Protein AF-A0A1Y4T0K2-F1 (afdb_monomer_lite)

Organism: NCBI:txid1776392

Foldseek 3Di:
DAKQAPQLVVVCVVCLVVADVVQVVQVVPFDDDPRMGDRPDDQDDDDSSVVVVVVSVCSVCVVVPD

InterPro domains:
  IPR024265 Protein of unknown function DUF3788 [PF12663] (1-60)

Structure (mmCIF, N/CA/C/O backbone):
data_AF-A0A1Y4T0K2-F1
#
_entry.id   AF-A0A1Y4T0K2-F1
#
loop_
_atom_site.group_PDB
_atom_site.id
_atom_site.type_symbol
_atom_site.label_atom_id
_atom_site.label_alt_id
_atom_site.label_comp_id
_atom_site.label_asym_id
_atom_site.label_entity_id
_atom_site.label_seq_id
_atom_site.pdbx_PDB_ins_code
_atom_site.Cartn_x
_atom_site.Cartn_y
_atom_site.Cartn_z
_atom_site.occupancy
_atom_site.B_iso_or_equiv
_atom_site.auth_seq_id
_atom_site.auth_comp_id
_atom_site.auth_asym_id
_atom_site.auth_atom_id
_atom_site.pdbx_PDB_model_num
ATOM 1 N N . MET A 1 1 ? -10.885 0.021 -4.818 1.00 85.00 1 MET A N 1
ATOM 2 C CA . MET A 1 1 ? -9.734 -0.809 -5.245 1.00 85.00 1 MET A CA 1
ATOM 3 C C . MET A 1 1 ? -8.498 0.065 -5.377 1.00 85.00 1 MET A C 1
ATOM 5 O O . MET A 1 1 ? -8.548 1.076 -6.070 1.00 85.00 1 MET A O 1
ATOM 9 N N . VAL A 1 2 ? -7.408 -0.320 -4.719 1.00 88.56 2 VAL A N 1
ATOM 10 C CA . VAL A 1 2 ? -6.102 0.347 -4.797 1.00 88.56 2 VAL A CA 1
ATOM 11 C C 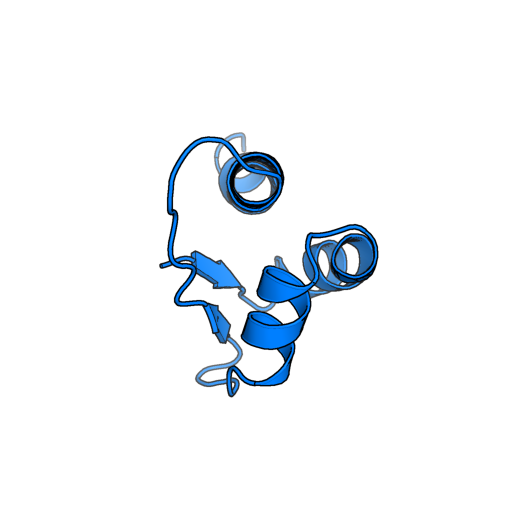. VAL A 1 2 ? -5.092 -0.642 -5.359 1.00 88.56 2 VAL A C 1
ATOM 13 O O . VAL A 1 2 ? -5.086 -1.804 -4.972 1.00 88.56 2 VAL A O 1
ATOM 16 N N . VAL A 1 3 ? -4.223 -0.185 -6.256 1.00 91.88 3 VAL A N 1
ATOM 17 C CA . VAL A 1 3 ? -3.105 -0.994 -6.753 1.00 91.88 3 VAL A CA 1
ATOM 18 C C . VAL A 1 3 ? -1.821 -0.512 -6.097 1.00 91.88 3 VAL A C 1
ATOM 20 O O . VAL A 1 3 ? -1.549 0.684 -6.131 1.00 91.88 3 VAL A O 1
ATOM 23 N N . ILE A 1 4 ? -1.047 -1.420 -5.512 1.00 93.44 4 ILE A N 1
ATOM 24 C CA . ILE A 1 4 ? 0.299 -1.141 -5.009 1.00 93.44 4 ILE A CA 1
ATOM 25 C C . ILE A 1 4 ? 1.286 -1.778 -5.974 1.00 93.44 4 ILE A C 1
ATOM 27 O O . ILE A 1 4 ? 1.373 -3.004 -6.052 1.00 93.44 4 ILE A O 1
ATOM 31 N N . GLY A 1 5 ? 1.977 -0.947 -6.753 1.00 93.19 5 GLY A N 1
ATOM 32 C CA . GLY A 1 5 ? 2.996 -1.408 -7.694 1.00 93.19 5 GLY A CA 1
ATOM 33 C C . GLY A 1 5 ? 4.422 -1.314 -7.152 1.00 93.19 5 GLY A C 1
ATOM 34 O O . GLY A 1 5 ? 4.646 -0.722 -6.096 1.00 93.19 5 GLY A O 1
ATOM 35 N N . PRO A 1 6 ? 5.422 -1.810 -7.908 1.00 92.88 6 PRO A N 1
ATOM 36 C CA . PRO A 1 6 ? 6.811 -1.905 -7.445 1.00 92.88 6 PRO A CA 1
ATOM 37 C C . PRO A 1 6 ? 7.402 -0.575 -6.974 1.00 92.88 6 PRO A C 1
ATOM 39 O O . PRO A 1 6 ? 8.216 -0.541 -6.062 1.00 92.88 6 PRO A O 1
ATOM 42 N N . LYS A 1 7 ? 6.973 0.531 -7.591 1.00 88.75 7 LYS A N 1
ATOM 43 C CA . LYS A 1 7 ? 7.461 1.877 -7.271 1.00 88.75 7 LYS A CA 1
ATOM 44 C C . LYS A 1 7 ? 6.893 2.435 -5.964 1.00 88.75 7 LYS A C 1
ATOM 46 O O . LYS A 1 7 ? 7.536 3.266 -5.343 1.00 88.75 7 LYS A O 1
ATOM 51 N N . GLU A 1 8 ? 5.688 2.018 -5.586 1.00 90.44 8 GLU A N 1
ATOM 52 C CA . GLU A 1 8 ? 4.994 2.487 -4.378 1.00 90.44 8 GLU A CA 1
ATOM 53 C C . GLU A 1 8 ? 5.233 1.539 -3.196 1.00 90.44 8 GLU A C 1
ATOM 55 O O . GLU A 1 8 ? 5.133 1.955 -2.045 1.00 90.44 8 GLU A O 1
ATOM 60 N N . LYS A 1 9 ? 5.570 0.274 -3.486 1.00 91.88 9 LYS A N 1
ATOM 61 C CA . LYS A 1 9 ? 5.669 -0.825 -2.523 1.00 91.88 9 LYS A CA 1
ATOM 62 C C . LYS A 1 9 ? 6.578 -0.508 -1.341 1.00 91.88 9 LYS A C 1
ATOM 64 O O . LYS A 1 9 ? 6.154 -0.686 -0.210 1.00 91.88 9 LYS A O 1
ATOM 69 N N . GLU A 1 10 ? 7.778 0.015 -1.584 1.00 93.12 10 GLU A N 1
ATOM 70 C CA . GLU A 1 10 ? 8.730 0.295 -0.502 1.00 93.12 10 GLU A CA 1
ATOM 71 C C . GLU A 1 10 ? 8.196 1.348 0.484 1.00 93.12 10 GLU A C 1
ATOM 73 O O . GLU A 1 10 ? 8.256 1.159 1.698 1.00 93.12 10 GLU A O 1
ATOM 78 N N . LEU A 1 11 ? 7.650 2.458 -0.024 1.00 92.31 11 LEU A N 1
ATOM 79 C CA . LEU A 1 11 ? 7.084 3.511 0.822 1.00 92.31 11 LEU A CA 1
ATOM 80 C C . LEU A 1 11 ? 5.809 3.030 1.525 1.00 92.31 11 LEU A C 1
ATOM 82 O O . LEU A 1 11 ? 5.612 3.313 2.705 1.00 92.31 11 LEU A O 1
ATOM 86 N N . PHE A 1 12 ? 4.968 2.277 0.816 1.00 93.81 12 PHE A N 1
ATOM 87 C CA . PHE A 1 12 ? 3.752 1.699 1.372 1.00 93.81 12 PHE A CA 1
ATOM 88 C C . PHE A 1 12 ? 4.064 0.725 2.517 1.00 93.81 12 PHE A C 1
ATOM 90 O O . PHE A 1 12 ? 3.482 0.846 3.587 1.00 93.81 12 PHE A O 1
ATOM 97 N N . GLU A 1 13 ? 5.017 -0.194 2.339 1.00 95.00 13 GLU A N 1
ATOM 98 C CA . GLU A 1 13 ? 5.405 -1.175 3.364 1.00 95.00 13 GLU A CA 1
ATOM 99 C C . GLU A 1 13 ? 6.046 -0.521 4.597 1.00 95.00 13 GLU A C 1
ATOM 101 O O . GLU A 1 13 ? 5.863 -1.020 5.704 1.00 95.00 13 GLU A O 1
ATOM 106 N N . LYS A 1 14 ? 6.722 0.628 4.444 1.00 95.88 14 LYS A N 1
ATOM 107 C CA . LYS A 1 14 ? 7.214 1.429 5.583 1.00 95.88 14 LYS A CA 1
ATOM 108 C C . LYS A 1 14 ? 6.084 2.045 6.412 1.00 95.88 14 LYS A C 1
ATOM 110 O O . LYS A 1 14 ? 6.226 2.164 7.625 1.00 95.88 14 LYS A O 1
ATOM 115 N N . LEU A 1 15 ? 4.993 2.452 5.764 1.00 94.19 15 LEU A N 1
ATOM 116 C CA . LEU A 1 15 ? 3.834 3.083 6.409 1.00 94.19 15 LEU A CA 1
ATOM 117 C C . LEU A 1 15 ? 2.784 2.065 6.876 1.00 94.19 15 LEU A C 1
ATOM 119 O O . LEU A 1 15 ? 1.964 2.378 7.730 1.00 94.19 15 LEU A O 1
ATOM 123 N N . LEU A 1 16 ? 2.813 0.840 6.351 1.00 94.88 16 LEU A N 1
ATOM 124 C CA . LEU A 1 16 ? 1.838 -0.203 6.662 1.00 94.88 16 LEU A CA 1
ATOM 125 C C . LEU A 1 16 ? 1.653 -0.465 8.172 1.00 94.88 16 LEU A C 1
ATOM 127 O O . LEU A 1 16 ? 0.501 -0.564 8.589 1.00 94.88 16 LEU A O 1
ATOM 131 N N . PRO A 1 17 ? 2.707 -0.511 9.018 1.00 95.75 17 PRO A N 1
ATOM 132 C CA . PRO A 1 17 ? 2.541 -0.756 10.454 1.00 95.75 17 PRO A CA 1
ATOM 133 C C . PRO A 1 17 ? 1.761 0.335 11.198 1.00 95.75 17 PRO A C 1
ATOM 135 O O . PRO A 1 17 ? 1.297 0.093 12.309 1.00 95.75 17 PRO A O 1
ATOM 138 N N . THR A 1 18 ? 1.636 1.536 10.620 1.00 94.31 18 THR A N 1
ATOM 139 C CA . THR A 1 18 ? 0.904 2.657 11.229 1.00 94.31 18 THR A CA 1
ATOM 140 C C . THR A 1 18 ? -0.545 2.756 10.752 1.00 94.31 18 THR A C 1
ATOM 142 O O . THR A 1 18 ? -1.274 3.608 11.247 1.00 94.31 18 THR A O 1
ATOM 145 N N . MET A 1 19 ? -0.953 1.940 9.775 1.00 93.06 19 MET A N 1
ATOM 146 C CA . MET A 1 19 ? -2.315 1.928 9.229 1.00 93.06 19 MET A CA 1
ATOM 147 C C . MET A 1 19 ? -3.257 1.068 10.086 1.00 93.06 19 MET A C 1
ATOM 149 O O . MET A 1 19 ? -2.814 0.233 10.874 1.00 93.06 19 MET A O 1
ATOM 153 N N . ASP A 1 20 ? -4.566 1.238 9.906 1.00 92.50 20 ASP A N 1
ATOM 154 C CA . ASP A 1 20 ? -5.624 0.410 10.486 1.00 92.50 20 ASP A CA 1
ATOM 155 C C . ASP A 1 20 ? -5.343 -1.076 10.228 1.00 92.50 20 ASP A C 1
ATOM 157 O O . ASP A 1 20 ? -4.922 -1.476 9.135 1.00 92.50 20 ASP A O 1
ATOM 161 N N . ILE A 1 21 ? -5.608 -1.903 11.241 1.00 92.00 21 ILE A N 1
ATOM 162 C CA . ILE A 1 21 ? -5.369 -3.347 11.197 1.00 92.00 21 ILE A CA 1
ATOM 163 C C . ILE A 1 21 ? -6.035 -4.008 9.985 1.00 92.00 21 ILE A C 1
ATOM 165 O O . ILE A 1 21 ? -5.454 -4.900 9.378 1.00 92.00 21 ILE A O 1
ATOM 169 N N . ARG A 1 22 ? -7.192 -3.500 9.541 1.00 91.25 22 ARG A N 1
ATOM 170 C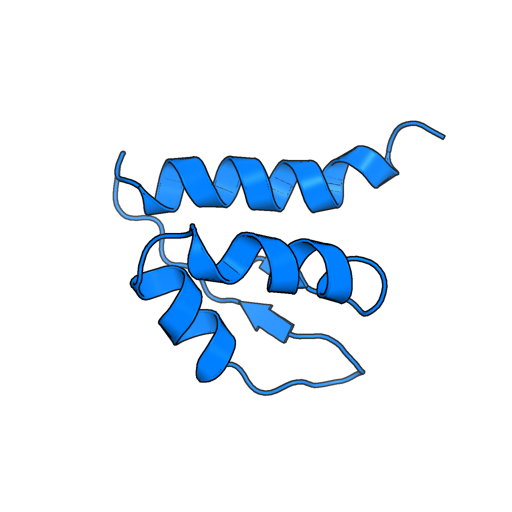 CA . ARG A 1 22 ? -7.885 -4.003 8.350 1.00 91.25 22 ARG A CA 1
ATOM 171 C C . ARG A 1 22 ? -7.056 -3.814 7.086 1.00 91.25 22 ARG A C 1
ATOM 173 O O . ARG A 1 22 ? -7.036 -4.697 6.237 1.00 91.25 22 ARG A O 1
ATOM 180 N N . ILE A 1 23 ? -6.351 -2.693 6.940 1.00 92.25 23 ILE A N 1
ATOM 181 C CA . ILE A 1 23 ? -5.486 -2.454 5.774 1.00 92.25 23 ILE A CA 1
ATOM 182 C C . ILE A 1 23 ? -4.263 -3.364 5.824 1.00 92.25 23 ILE A C 1
ATOM 184 O O . ILE A 1 23 ? -3.873 -3.916 4.791 1.00 92.25 23 ILE A O 1
ATOM 188 N N . GLN A 1 24 ? -3.695 -3.560 7.014 1.00 94.56 24 GLN A N 1
ATOM 189 C CA . GLN A 1 24 ? -2.600 -4.507 7.219 1.00 94.56 24 GLN A CA 1
ATOM 190 C C . GLN A 1 24 ? -3.027 -5.925 6.820 1.00 94.56 24 GLN A C 1
ATOM 192 O O . GLN A 1 24 ? -2.360 -6.560 6.000 1.00 94.56 24 GLN A O 1
ATOM 197 N N . ASP A 1 25 ? -4.184 -6.376 7.304 1.00 95.06 25 ASP A N 1
ATOM 198 C CA . ASP A 1 25 ? -4.744 -7.690 7.000 1.00 95.06 25 ASP A CA 1
ATOM 199 C C . ASP A 1 25 ? -5.023 -7.858 5.506 1.00 95.06 25 ASP A C 1
ATOM 201 O O . ASP A 1 25 ? -4.600 -8.851 4.908 1.00 95.06 25 ASP A O 1
ATOM 205 N N . ILE A 1 26 ? -5.671 -6.876 4.870 1.00 94.19 26 ILE A N 1
ATOM 206 C CA . ILE A 1 26 ? -5.935 -6.899 3.426 1.00 94.19 26 ILE A CA 1
ATOM 207 C C . ILE A 1 26 ? -4.618 -7.006 2.657 1.00 94.19 26 ILE A C 1
ATOM 209 O O . ILE A 1 26 ? -4.508 -7.827 1.747 1.00 94.19 26 ILE A O 1
ATOM 213 N N . TYR A 1 27 ? -3.592 -6.233 3.019 1.00 95.06 27 TYR A N 1
ATOM 214 C CA . TYR A 1 27 ? -2.295 -6.294 2.346 1.00 95.06 27 TYR A CA 1
ATOM 215 C C . TYR A 1 27 ? -1.608 -7.653 2.506 1.00 95.06 27 TYR A C 1
ATOM 217 O O . TYR A 1 27 ? -1.083 -8.189 1.523 1.00 95.06 27 TYR A O 1
ATOM 225 N N . MET A 1 28 ? -1.616 -8.219 3.714 1.00 95.19 28 MET A N 1
ATOM 226 C CA . MET A 1 28 ? -0.975 -9.503 4.015 1.00 95.19 28 MET A CA 1
ATOM 227 C C . MET A 1 28 ? -1.648 -10.672 3.293 1.00 95.19 28 MET A C 1
ATOM 229 O O . MET A 1 28 ? -0.957 -11.537 2.756 1.00 95.19 28 MET A O 1
ATOM 233 N N . HIS A 1 29 ? -2.979 -10.661 3.199 1.00 95.81 29 HIS A N 1
ATOM 234 C CA . HIS A 1 29 ? -3.746 -11.723 2.541 1.00 95.81 29 HIS A CA 1
ATOM 235 C C . HIS A 1 29 ? -3.900 -11.518 1.025 1.00 95.81 29 HIS A C 1
ATOM 237 O O . HIS A 1 29 ? -4.240 -12.459 0.302 1.00 95.81 29 HIS A O 1
ATOM 243 N N . THR A 1 30 ? -3.612 -10.320 0.507 1.00 94.88 30 THR A N 1
ATOM 244 C CA . THR A 1 30 ? -3.613 -10.062 -0.938 1.00 94.88 30 THR A CA 1
ATOM 245 C C . THR A 1 30 ? -2.363 -10.649 -1.588 1.00 94.88 30 THR A C 1
ATOM 247 O O . THR A 1 30 ? -1.233 -10.222 -1.327 1.00 94.88 30 THR A O 1
ATOM 250 N N . LYS A 1 31 ? -2.573 -11.609 -2.495 1.00 94.50 31 LYS A N 1
ATOM 251 C CA . LYS A 1 31 ? -1.507 -12.176 -3.329 1.00 94.50 31 LYS A CA 1
ATOM 252 C C . LYS A 1 31 ? -0.980 -11.143 -4.320 1.00 94.50 31 LYS A C 1
ATOM 254 O O . LYS A 1 31 ? -1.729 -10.326 -4.853 1.00 94.50 31 LYS A O 1
ATOM 259 N N . GLU A 1 32 ? 0.316 -11.218 -4.585 1.00 94.75 32 GLU A N 1
ATOM 260 C CA . GLU A 1 32 ? 0.952 -10.425 -5.630 1.00 94.75 32 GLU A CA 1
ATOM 261 C C . GLU A 1 32 ? 0.736 -11.077 -7.005 1.00 94.75 32 GLU A C 1
ATOM 263 O O . GLU A 1 32 ? 0.854 -12.294 -7.150 1.00 94.75 32 GLU A O 1
ATOM 268 N N . GLY A 1 33 ? 0.438 -10.266 -8.019 1.00 92.94 33 GLY A N 1
ATOM 269 C CA . GLY A 1 33 ? 0.392 -10.664 -9.423 1.00 92.94 33 GLY A CA 1
ATOM 270 C C . GLY A 1 33 ? 0.960 -9.552 -10.300 1.00 92.94 33 GLY A C 1
ATOM 271 O O . GLY A 1 33 ? 0.723 -8.379 -10.038 1.00 92.94 33 GLY A O 1
ATOM 272 N N . ASN A 1 34 ? 1.745 -9.889 -11.328 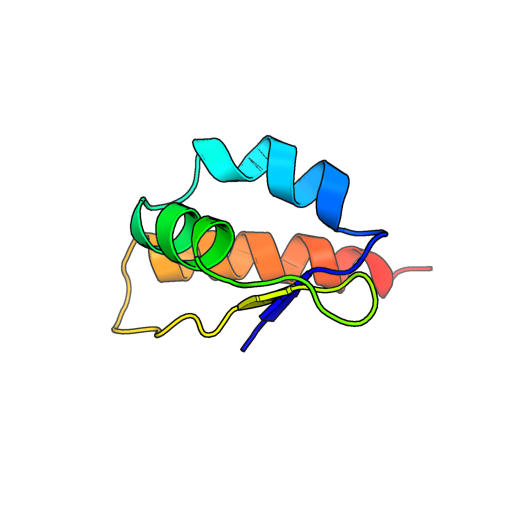1.00 92.62 34 ASN A N 1
ATOM 273 C CA . ASN A 1 34 ? 2.433 -8.898 -12.176 1.00 92.62 34 ASN A CA 1
ATOM 274 C C . ASN A 1 34 ? 3.206 -7.829 -11.370 1.00 92.62 34 ASN A C 1
ATOM 276 O O . ASN A 1 34 ? 3.166 -6.638 -11.700 1.00 92.62 34 ASN A O 1
ATOM 280 N N . TYR A 1 35 ? 3.883 -8.261 -10.300 1.00 91.81 35 TYR A N 1
ATOM 281 C CA . TYR A 1 35 ? 4.622 -7.408 -9.360 1.00 91.81 35 TYR A CA 1
ATOM 282 C C . TYR A 1 35 ? 3.763 -6.345 -8.650 1.00 91.81 35 TYR A C 1
ATOM 284 O O . TYR A 1 35 ? 4.264 -5.305 -8.223 1.00 91.81 35 TYR A O 1
ATOM 292 N N . GLN A 1 36 ? 2.452 -6.572 -8.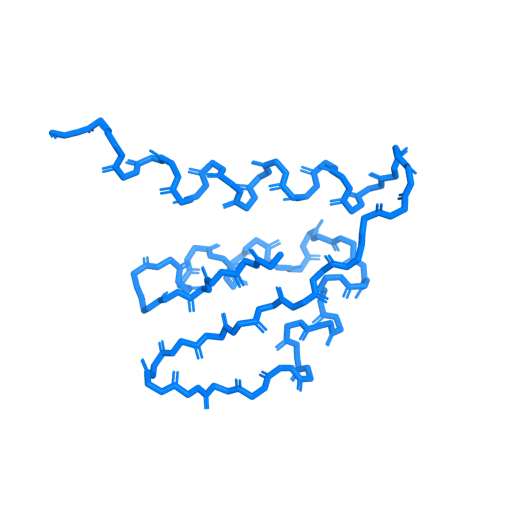567 1.00 94.44 36 GLN A N 1
ATOM 293 C CA . GLN A 1 36 ? 1.470 -5.646 -8.012 1.00 94.44 36 GLN A CA 1
ATOM 294 C C . GLN A 1 36 ? 0.538 -6.361 -7.035 1.00 94.44 36 GLN A C 1
ATOM 296 O O . GLN A 1 36 ? 0.237 -7.544 -7.192 1.00 94.44 36 GLN A O 1
ATOM 301 N N . LYS A 1 37 ? 0.029 -5.624 -6.047 1.00 94.75 37 LYS A N 1
ATOM 302 C CA . LYS A 1 37 ? -1.073 -6.068 -5.184 1.00 94.75 37 LYS A CA 1
ATOM 303 C C . LYS A 1 37 ? -2.313 -5.223 -5.442 1.00 94.75 37 LYS A C 1
ATOM 305 O O . LYS A 1 37 ? -2.244 -3.995 -5.402 1.00 94.75 37 LYS A O 1
ATOM 310 N N . TRP A 1 38 ? -3.446 -5.877 -5.685 1.00 94.00 38 TRP A N 1
ATOM 311 C CA . TRP A 1 38 ? -4.745 -5.230 -5.885 1.00 94.00 38 TRP A CA 1
ATOM 312 C C . TRP A 1 38 ? -5.564 -5.321 -4.599 1.00 94.00 38 TRP A C 1
ATOM 314 O O . TRP A 1 38 ? -6.213 -6.326 -4.329 1.00 94.00 38 TRP A O 1
ATOM 324 N N . LEU A 1 39 ? -5.497 -4.271 -3.788 1.00 92.94 39 LEU A N 1
ATOM 325 C CA . LEU A 1 39 ? -6.170 -4.202 -2.499 1.00 92.94 39 LEU A CA 1
ATOM 326 C C . LEU A 1 39 ? -7.643 -3.835 -2.700 1.00 92.94 39 LEU A C 1
ATOM 328 O O . LEU A 1 39 ? -7.988 -2.732 -3.154 1.00 92.94 39 LEU A O 1
ATOM 332 N N . MET A 1 40 ? -8.514 -4.768 -2.332 1.00 91.00 40 MET A N 1
ATOM 333 C CA . MET A 1 40 ? -9.952 -4.547 -2.229 1.00 91.00 40 MET A CA 1
ATOM 334 C C . MET A 1 40 ? -10.260 -4.018 -0.831 1.00 91.00 40 MET A C 1
ATOM 336 O O . MET A 1 40 ? -10.561 -4.776 0.082 1.00 91.00 40 MET A O 1
ATOM 340 N N . ILE A 1 41 ? -10.100 -2.707 -0.667 1.00 88.06 41 ILE A N 1
ATOM 341 C CA . ILE A 1 41 ? -10.425 -2.003 0.574 1.00 88.06 41 ILE A CA 1
ATOM 342 C C . ILE A 1 41 ? -11.896 -1.617 0.514 1.00 88.06 41 ILE A C 1
ATOM 344 O O . ILE A 1 41 ? -12.286 -0.858 -0.380 1.00 88.06 41 ILE A O 1
ATOM 348 N N . ASP A 1 42 ? -12.676 -2.161 1.442 1.00 81.81 42 ASP A N 1
ATOM 349 C CA . ASP A 1 42 ? -14.049 -1.730 1.663 1.00 81.81 42 ASP A CA 1
ATOM 350 C C . ASP A 1 42 ? -14.055 -0.472 2.535 1.00 81.81 42 ASP A C 1
ATOM 352 O O . ASP A 1 42 ? -13.326 -0.386 3.528 1.00 81.81 42 ASP A O 1
ATOM 356 N N . VAL A 1 43 ? -14.826 0.529 2.123 1.00 74.06 43 VAL A N 1
ATOM 357 C CA . VAL A 1 43 ? -14.862 1.840 2.776 1.00 74.06 43 VAL A CA 1
ATOM 358 C C . VAL A 1 43 ? -16.261 2.046 3.320 1.00 74.06 43 VAL A C 1
ATOM 360 O O . VAL A 1 43 ? -17.111 2.665 2.688 1.00 74.06 43 VAL A O 1
ATOM 363 N N . GLU A 1 44 ? -16.481 1.523 4.517 1.00 70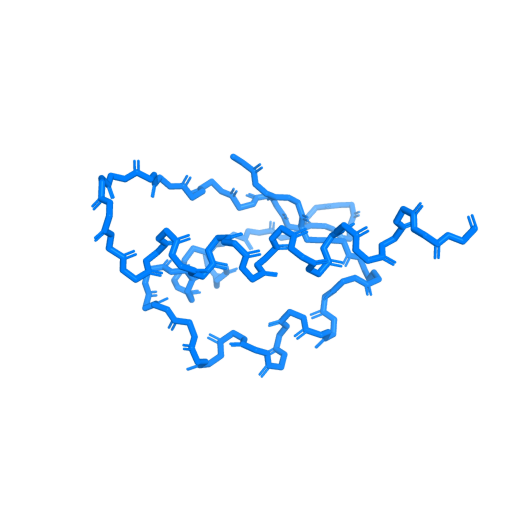.88 44 GLU A N 1
ATOM 364 C CA . GLU A 1 44 ? -17.635 1.879 5.335 1.00 70.88 44 GLU A CA 1
ATOM 365 C C . GLU A 1 44 ? -17.279 3.120 6.182 1.00 70.88 44 GLU A C 1
ATOM 367 O O . GLU A 1 44 ? -16.153 3.234 6.673 1.00 70.88 44 GLU A O 1
ATOM 372 N N . ASP A 1 45 ? -18.214 4.072 6.285 1.00 61.94 45 ASP A N 1
ATOM 373 C CA . ASP A 1 45 ? -18.023 5.501 6.612 1.00 61.94 45 ASP A CA 1
ATOM 374 C C . ASP A 1 45 ? -16.984 5.900 7.696 1.00 61.94 45 ASP A C 1
ATOM 376 O O . ASP A 1 45 ? -16.844 5.274 8.746 1.00 61.94 45 ASP A O 1
ATOM 380 N N . LYS A 1 46 ? -16.326 7.053 7.438 1.00 61.81 46 LYS A N 1
ATOM 381 C CA . LYS A 1 46 ? -15.550 7.956 8.336 1.00 61.81 46 LYS A CA 1
ATOM 382 C C . LYS A 1 46 ? -14.792 7.315 9.512 1.00 61.81 46 LYS A C 1
ATOM 384 O O . LYS A 1 46 ? -14.849 7.799 10.642 1.00 61.81 46 LYS A O 1
ATOM 389 N N . ASN A 1 47 ? -14.033 6.264 9.244 1.00 74.12 47 ASN A N 1
ATOM 390 C CA . ASN A 1 47 ? -13.162 5.605 10.217 1.00 74.12 47 ASN A CA 1
ATOM 391 C C . ASN A 1 47 ? -11.679 5.750 9.819 1.00 74.12 47 ASN A C 1
ATOM 393 O O . ASN A 1 47 ? -11.354 6.366 8.804 1.00 74.12 47 ASN A O 1
ATOM 397 N N . GLN A 1 48 ? -10.770 5.179 10.612 1.00 82.69 48 GLN A N 1
ATOM 398 C CA . GLN A 1 48 ? -9.326 5.227 10.343 1.00 82.69 48 GLN A CA 1
ATOM 399 C C . GLN A 1 48 ? -8.963 4.695 8.940 1.00 82.69 48 GLN A C 1
ATOM 401 O O . GLN A 1 48 ? -8.078 5.249 8.296 1.00 82.69 48 GLN A O 1
ATOM 406 N N . VAL A 1 49 ? -9.716 3.725 8.400 1.00 80.88 49 VAL A N 1
ATOM 407 C CA . VAL A 1 49 ? -9.541 3.235 7.016 1.00 80.88 49 VAL A CA 1
ATOM 408 C C . VAL A 1 49 ? -9.750 4.340 5.978 1.00 80.88 49 VAL A C 1
ATOM 410 O O . VAL A 1 49 ? -9.045 4.367 4.971 1.00 80.88 49 VAL A O 1
ATOM 413 N N . TYR A 1 50 ? -10.667 5.284 6.212 1.00 86.56 50 TYR A N 1
ATOM 414 C CA . TYR A 1 50 ? -10.856 6.435 5.323 1.00 86.56 50 TYR A CA 1
ATOM 415 C C . TYR A 1 50 ? -9.651 7.392 5.342 1.00 86.56 50 TYR A C 1
ATOM 417 O O . TYR A 1 50 ? -9.238 7.895 4.293 1.00 86.56 50 TYR A O 1
ATOM 425 N N . GLU A 1 51 ? -9.066 7.634 6.519 1.00 86.69 51 GLU A N 1
ATOM 426 C CA . GLU A 1 51 ? -7.859 8.459 6.659 1.00 86.69 51 GLU A CA 1
ATOM 427 C C . GLU A 1 51 ? -6.647 7.795 6.002 1.00 86.69 51 GLU A C 1
ATOM 429 O O . GLU A 1 51 ? -5.945 8.418 5.202 1.00 86.69 51 GLU A O 1
ATOM 434 N N . ASP A 1 52 ? -6.459 6.502 6.238 1.00 85.94 52 ASP A N 1
ATOM 435 C CA . ASP A 1 52 ? -5.371 5.744 5.633 1.00 85.94 52 ASP A CA 1
ATOM 436 C C . ASP A 1 52 ? -5.517 5.664 4.112 1.00 85.94 52 ASP A C 1
ATOM 438 O O . ASP A 1 52 ? -4.534 5.814 3.385 1.00 85.94 52 ASP A O 1
ATOM 442 N N . LEU A 1 53 ? -6.743 5.532 3.592 1.00 88.44 53 LEU A N 1
ATOM 443 C CA . LEU A 1 53 ? -6.985 5.566 2.152 1.00 88.44 53 LEU A CA 1
ATOM 444 C C . LEU A 1 53 ? -6.540 6.896 1.525 1.00 88.44 53 LEU A C 1
ATOM 446 O O . LEU A 1 53 ? -5.995 6.890 0.420 1.00 88.44 53 LEU A O 1
ATOM 450 N N . LYS A 1 54 ? -6.701 8.033 2.216 1.00 88.00 54 LYS A N 1
ATOM 451 C CA . LYS A 1 54 ? -6.172 9.324 1.741 1.00 88.00 54 LYS A CA 1
ATOM 452 C C . LYS A 1 54 ? -4.647 9.321 1.667 1.00 88.00 54 LYS A C 1
ATOM 454 O O . LYS A 1 54 ? -4.104 9.818 0.678 1.00 88.00 54 LYS A O 1
ATOM 459 N N . THR A 1 55 ? -3.963 8.737 2.648 1.00 87.38 55 THR A N 1
ATOM 460 C CA . THR A 1 55 ? -2.499 8.560 2.627 1.00 87.38 55 THR A CA 1
ATOM 461 C C . THR A 1 55 ? -2.071 7.698 1.439 1.00 87.38 55 THR A C 1
ATOM 463 O O . THR A 1 55 ? -1.189 8.075 0.670 1.00 87.38 55 THR A O 1
ATOM 466 N N . ILE A 1 56 ? -2.761 6.578 1.218 1.00 87.19 56 ILE A N 1
ATOM 467 C CA . ILE A 1 56 ? -2.521 5.671 0.090 1.00 87.19 56 ILE A CA 1
ATOM 468 C C . ILE A 1 56 ? -2.709 6.386 -1.256 1.00 87.19 56 ILE A C 1
ATOM 470 O O . ILE A 1 56 ? -1.913 6.209 -2.181 1.00 87.19 56 ILE A O 1
ATOM 474 N N . LEU A 1 57 ? -3.748 7.215 -1.381 1.00 88.94 57 LEU A N 1
ATOM 475 C CA . LEU A 1 57 ? -3.988 8.004 -2.587 1.00 88.94 57 LEU A CA 1
ATOM 476 C C . LEU A 1 57 ? -2.903 9.063 -2.810 1.00 88.94 57 LEU A C 1
ATOM 478 O O . LEU A 1 57 ? -2.519 9.258 -3.959 1.00 88.94 57 LEU A O 1
ATOM 482 N N . HIS A 1 58 ? -2.363 9.687 -1.757 1.00 87.31 58 HIS A N 1
ATOM 483 C CA . HIS A 1 58 ? -1.236 10.622 -1.875 1.00 87.31 58 HIS A CA 1
ATOM 484 C C . HIS A 1 58 ? 0.033 9.937 -2.382 1.00 87.31 58 HIS A C 1
ATOM 486 O O . HIS A 1 58 ? 0.622 10.420 -3.345 1.00 87.31 58 HIS A O 1
ATOM 492 N N . ILE A 1 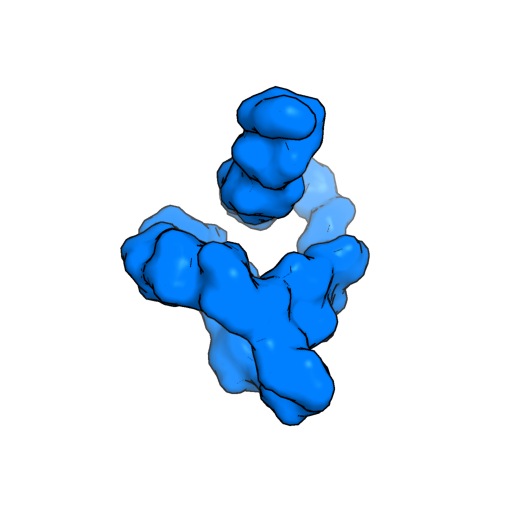59 ? 0.386 8.763 -1.842 1.00 85.31 59 ILE A N 1
ATOM 493 C CA . ILE A 1 59 ? 1.529 7.960 -2.326 1.00 85.31 59 ILE A CA 1
ATOM 494 C C . ILE A 1 59 ? 1.417 7.709 -3.840 1.00 85.31 59 ILE A C 1
ATOM 496 O O . ILE A 1 59 ? 2.408 7.729 -4.569 1.00 85.31 59 ILE A O 1
ATOM 500 N N . ARG A 1 60 ? 0.191 7.499 -4.334 1.00 84.00 60 ARG A N 1
ATOM 501 C CA . ARG A 1 60 ? -0.087 7.303 -5.764 1.00 84.00 60 ARG A CA 1
ATOM 502 C C . ARG A 1 60 ? -0.126 8.612 -6.561 1.00 84.00 60 ARG A C 1
ATOM 504 O O . ARG A 1 60 ? 0.215 8.608 -7.745 1.00 84.00 60 ARG A O 1
ATOM 511 N N . ALA A 1 61 ? -0.584 9.706 -5.954 1.00 78.75 61 ALA A N 1
ATOM 512 C CA . ALA A 1 61 ? -0.816 10.999 -6.597 1.00 78.75 61 ALA A CA 1
ATOM 513 C C . ALA A 1 61 ? 0.435 11.882 -6.684 1.00 78.75 61 ALA A C 1
ATOM 515 O O . ALA A 1 61 ? 0.543 12.625 -7.659 1.00 78.75 61 ALA A O 1
ATOM 516 N N . ASP A 1 62 ? 1.418 11.724 -5.788 1.00 65.81 62 ASP A N 1
ATOM 517 C CA . ASP A 1 62 ? 2.749 12.365 -5.871 1.00 65.81 62 ASP A CA 1
ATOM 518 C C . ASP A 1 62 ? 3.515 12.009 -7.161 1.00 65.81 62 ASP A C 1
ATOM 520 O O . ASP A 1 62 ? 4.571 12.551 -7.475 1.00 65.81 62 ASP A O 1
ATOM 524 N N . ARG A 1 63 ? 2.938 11.128 -7.980 1.00 59.59 63 ARG A N 1
ATOM 525 C CA . ARG A 1 63 ? 3.362 10.811 -9.339 1.00 59.59 63 ARG A CA 1
ATOM 526 C C . ARG A 1 63 ? 2.867 11.793 -10.415 1.00 59.59 63 ARG A C 1
ATOM 528 O O . ARG A 1 63 ? 3.352 11.700 -11.539 1.00 59.59 63 ARG A O 1
ATOM 535 N N . LYS A 1 64 ? 1.882 12.663 -10.146 1.00 51.53 64 LYS A N 1
ATOM 536 C CA . LYS A 1 64 ? 1.282 13.566 -11.157 1.00 51.53 64 LYS A CA 1
ATOM 537 C C . LYS A 1 64 ? 1.929 14.951 -11.244 1.00 51.53 64 LYS A C 1
ATOM 539 O O . LYS A 1 64 ? 1.597 15.684 -12.170 1.00 51.53 64 LYS A O 1
ATOM 544 N N . ILE A 1 65 ? 2.846 15.302 -10.343 1.00 47.84 65 ILE A N 1
ATOM 545 C CA . ILE A 1 65 ? 3.633 16.539 -10.439 1.00 47.84 65 ILE A CA 1
ATOM 546 C C . ILE A 1 65 ? 5.058 16.166 -10.858 1.00 47.84 65 ILE A C 1
ATOM 548 O O . ILE A 1 65 ? 5.966 16.064 -10.035 1.00 47.84 65 ILE A O 1
ATOM 552 N N . LYS A 1 66 ? 5.242 15.898 -12.150 1.00 41.94 66 LYS A N 1
ATOM 553 C CA . LYS A 1 66 ? 6.547 15.950 -12.810 1.00 41.94 66 LYS A CA 1
ATOM 554 C C . LYS A 1 66 ? 6.376 16.238 -14.290 1.00 41.94 66 LYS A C 1
ATOM 556 O O . LYS A 1 66 ? 5.456 15.634 -14.884 1.00 41.94 66 LYS A O 1
#

Sequence (66 aa):
MVVIGPKEKELFEKLLPTMDIRIQDIYMHTKEGNYQKWLMIDVEDKNQVYEDLKTILHIRADRKIK

Radius of gyration: 11.52 Å; chains: 1; bounding box: 27×29×24 Å

Secondary structure (DSSP, 8-state):
-EEE-HHHHHHHHHHGGGS-HHHHHHHHHSPEETTEEEE-----SSSHHHHHHHHHHHHHHTTS--

pLDDT: mean 86.4, std 12.13, range [41.94, 95.88]